Protein AF-A0A9P0FEH2-F1 (afdb_monomer_lite)

pLDDT: mean 86.76, std 12.91, range [42.97, 98.38]

Foldseek 3Di:
DPDDDDPVVVVVVVVVVLLVVLVVVQVVLVPDPDDDPDPDLCQAWDKDWDPDPDPDPDTDIDIFGHDDADPLVSLVSVLVVVVVVVVVVQVVPQKDKDKDKWKFWKWAQDPVRDTDIDIDIQIFDIDMDGPPDDSVVCCCVGPVVRRVVVVVCVCPPDGVIDTPGTTD

Structure (mmCIF, N/CA/C/O backbone):
data_AF-A0A9P0FEH2-F1
#
_entry.id   AF-A0A9P0FEH2-F1
#
loop_
_atom_site.group_PDB
_atom_site.id
_atom_site.type_symbol
_atom_site.label_atom_id
_atom_site.label_alt_id
_atom_site.label_comp_id
_atom_site.label_asym_id
_atom_site.label_entity_id
_atom_site.label_seq_id
_atom_site.pdbx_PDB_ins_code
_atom_site.Cartn_x
_atom_site.Cartn_y
_atom_site.Cartn_z
_atom_site.occupancy
_atom_site.B_iso_or_equiv
_atom_site.auth_seq_id
_atom_site.auth_comp_id
_atom_site.auth_asym_id
_atom_site.auth_atom_id
_atom_site.pdbx_PDB_model_num
ATOM 1 N N . MET A 1 1 ? 20.304 -24.572 20.642 1.00 42.97 1 MET A N 1
ATOM 2 C CA . MET A 1 1 ? 19.654 -23.244 20.533 1.00 42.97 1 MET A CA 1
ATOM 3 C C . MET A 1 1 ? 19.364 -22.973 19.058 1.00 42.97 1 MET A C 1
ATOM 5 O O . MET A 1 1 ? 20.310 -22.974 18.282 1.00 42.97 1 MET A O 1
ATOM 9 N N . LYS A 1 2 ? 18.099 -22.826 18.627 1.00 51.56 2 LYS A N 1
ATOM 10 C CA . LYS A 1 2 ? 17.804 -22.448 17.228 1.00 51.56 2 LYS A CA 1
ATOM 11 C C . LYS A 1 2 ? 18.318 -21.024 16.999 1.00 51.56 2 LYS A C 1
ATOM 13 O O . LYS A 1 2 ? 17.915 -20.117 17.723 1.00 51.56 2 LYS A O 1
ATOM 18 N N . LYS A 1 3 ? 19.221 -20.840 16.032 1.00 55.88 3 LYS A N 1
ATOM 19 C CA . LYS A 1 3 ? 19.699 -19.513 15.618 1.00 55.88 3 LYS A CA 1
ATOM 20 C C . LYS A 1 3 ? 18.485 -18.695 15.172 1.00 55.88 3 LYS A C 1
ATOM 22 O O . LYS A 1 3 ? 17.700 -19.167 14.352 1.00 55.88 3 LYS A O 1
ATOM 27 N N . SER A 1 4 ? 18.294 -17.510 15.744 1.00 68.19 4 SER A N 1
ATOM 28 C CA . SER A 1 4 ? 17.248 -16.604 15.282 1.00 68.19 4 SER A CA 1
ATOM 29 C C . SER A 1 4 ? 17.637 -16.081 13.902 1.00 68.19 4 SER A C 1
ATOM 31 O O . SER A 1 4 ? 18.748 -15.594 13.701 1.00 68.19 4 SER A O 1
ATOM 33 N N . GLU A 1 5 ? 16.735 -16.209 12.932 1.00 72.50 5 GLU A N 1
ATOM 34 C CA . GLU A 1 5 ? 16.978 -15.640 11.609 1.00 72.50 5 GLU A CA 1
ATOM 35 C C . GLU A 1 5 ? 17.090 -14.117 11.672 1.00 72.50 5 GLU A C 1
ATOM 37 O O . GLU A 1 5 ? 16.421 -13.461 12.486 1.00 72.50 5 GLU A O 1
ATOM 42 N N . SER A 1 6 ? 17.917 -13.569 10.778 1.00 80.44 6 SER A N 1
ATOM 43 C CA . SER A 1 6 ? 18.111 -12.129 10.655 1.00 80.44 6 SER A CA 1
ATOM 44 C C . SER A 1 6 ? 16.792 -11.427 10.313 1.00 80.44 6 SER A C 1
ATOM 46 O O . SER A 1 6 ? 15.900 -11.995 9.676 1.00 80.44 6 SER A O 1
ATOM 48 N N . ILE A 1 7 ? 16.666 -10.162 10.716 1.00 73.19 7 ILE A N 1
ATOM 49 C CA . ILE A 1 7 ?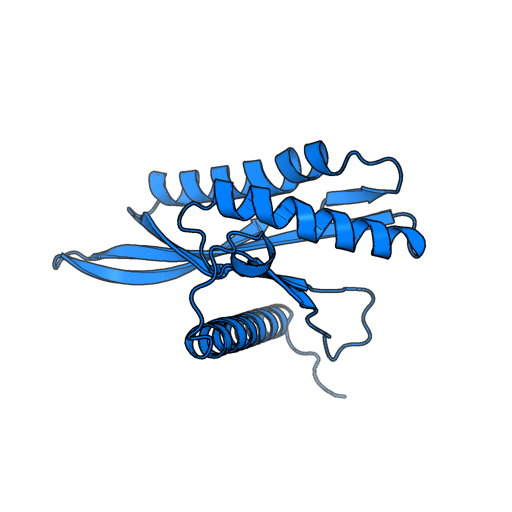 15.498 -9.338 10.375 1.00 73.19 7 ILE A CA 1
ATOM 50 C C . ILE A 1 7 ? 15.351 -9.230 8.850 1.00 73.19 7 ILE A C 1
ATOM 52 O O . ILE A 1 7 ? 14.240 -9.344 8.344 1.00 73.19 7 ILE A O 1
ATOM 56 N N . GLY A 1 8 ? 16.466 -9.093 8.122 1.00 74.81 8 GLY A N 1
ATOM 57 C CA . GLY A 1 8 ? 16.467 -9.039 6.659 1.00 74.81 8 GLY A CA 1
ATOM 58 C C . GLY A 1 8 ? 15.882 -10.299 6.022 1.00 74.81 8 GLY A C 1
ATOM 59 O O . GLY A 1 8 ? 15.026 -10.199 5.147 1.00 74.81 8 GLY A O 1
ATOM 60 N N . THR A 1 9 ? 16.260 -11.479 6.521 1.00 79.81 9 THR A N 1
ATOM 61 C CA . THR A 1 9 ? 15.730 -12.767 6.043 1.00 79.81 9 THR A CA 1
ATOM 62 C C . THR A 1 9 ? 14.223 -12.866 6.276 1.00 79.81 9 THR A C 1
ATOM 64 O O . THR A 1 9 ? 13.476 -13.204 5.361 1.00 79.81 9 THR A O 1
ATOM 67 N N . LYS A 1 10 ? 13.748 -12.491 7.470 1.00 77.19 10 LYS A N 1
ATOM 68 C CA . LYS A 1 10 ? 12.312 -12.498 7.791 1.00 77.19 10 LYS A CA 1
ATOM 69 C C . LYS A 1 10 ? 11.520 -11.559 6.888 1.00 77.19 10 LYS A C 1
ATOM 71 O O . LYS A 1 10 ? 10.470 -11.949 6.387 1.00 77.19 10 LYS A O 1
ATOM 76 N N . THR A 1 11 ? 12.024 -10.347 6.664 1.00 75.00 11 THR A N 1
ATOM 77 C CA . THR A 1 11 ? 11.397 -9.376 5.760 1.00 75.00 11 THR A CA 1
ATOM 78 C C . THR A 1 11 ? 11.343 -9.915 4.336 1.00 75.00 11 THR A C 1
ATOM 80 O O . THR A 1 11 ? 10.287 -9.864 3.716 1.00 75.00 11 THR A O 1
ATOM 83 N N . HIS A 1 12 ? 12.437 -10.500 3.841 1.00 81.12 12 HIS A N 1
ATOM 84 C CA . HIS A 1 12 ? 12.469 -11.112 2.516 1.00 81.12 12 HIS A CA 1
ATOM 85 C C . HIS A 1 12 ? 11.415 -12.221 2.372 1.00 81.12 12 HIS A C 1
ATOM 87 O O . HIS A 1 12 ? 10.630 -12.197 1.428 1.00 81.12 12 HIS A O 1
ATOM 93 N N . LEU A 1 13 ? 11.324 -13.143 3.337 1.00 83.44 13 LEU A N 1
ATOM 94 C CA . LEU A 1 13 ? 10.317 -14.211 3.323 1.00 83.44 13 LEU A CA 1
ATOM 95 C C . LEU A 1 13 ? 8.884 -13.663 3.362 1.00 83.44 13 LEU A C 1
ATOM 97 O O . LEU A 1 13 ? 8.023 -14.146 2.630 1.00 83.44 13 LEU A O 1
ATOM 101 N N . ILE A 1 14 ? 8.627 -12.639 4.180 1.00 80.62 14 ILE A N 1
ATOM 102 C CA . ILE A 1 14 ? 7.327 -11.953 4.252 1.00 80.62 14 ILE A CA 1
ATOM 103 C C . ILE A 1 14 ? 6.950 -11.363 2.889 1.00 80.62 14 ILE A C 1
ATOM 105 O O . ILE A 1 14 ? 5.831 -11.575 2.420 1.00 80.62 14 ILE A O 1
ATOM 109 N N . THR A 1 15 ? 7.888 -10.679 2.234 1.00 81.75 15 THR A N 1
ATOM 110 C CA . THR A 1 15 ? 7.696 -10.119 0.893 1.00 81.75 15 THR A CA 1
ATOM 111 C C . THR A 1 15 ? 7.410 -11.214 -0.134 1.00 81.75 15 THR A C 1
ATOM 113 O O . THR A 1 15 ? 6.450 -11.105 -0.894 1.00 81.75 15 THR A O 1
ATOM 116 N N . THR A 1 16 ? 8.174 -12.309 -0.120 1.00 86.44 16 THR A N 1
ATOM 117 C CA . THR A 1 16 ? 7.976 -13.446 -1.032 1.00 86.44 16 THR A CA 1
ATOM 118 C C . THR A 1 16 ? 6.605 -14.096 -0.847 1.00 86.44 16 THR A C 1
ATOM 120 O O . THR A 1 16 ? 5.899 -14.337 -1.827 1.00 86.44 16 THR A O 1
ATOM 123 N N . ILE A 1 17 ? 6.165 -14.317 0.397 1.00 87.44 17 ILE A N 1
ATOM 124 C CA . ILE A 1 17 ? 4.809 -14.817 0.678 1.00 87.44 17 ILE A CA 1
ATOM 125 C C . ILE A 1 17 ? 3.756 -13.825 0.169 1.00 87.44 17 ILE A C 1
ATOM 127 O O . ILE A 1 17 ? 2.732 -14.240 -0.375 1.00 87.44 17 ILE A O 1
ATOM 131 N N . GLY A 1 18 ? 4.007 -12.522 0.310 1.00 85.38 18 GLY A N 1
ATOM 132 C CA . GLY A 1 18 ? 3.146 -11.477 -0.231 1.00 85.38 18 GLY A CA 1
ATOM 133 C C . GLY A 1 18 ? 2.940 -11.575 -1.737 1.00 85.38 18 GLY A C 1
ATOM 134 O O . GLY A 1 18 ? 1.796 -11.567 -2.200 1.00 85.38 18 GLY A O 1
ATOM 135 N N . HIS A 1 19 ? 4.022 -11.773 -2.490 1.00 87.75 19 HIS A N 1
ATOM 136 C CA . HIS A 1 19 ? 3.952 -12.003 -3.935 1.00 87.75 19 HIS A CA 1
ATOM 137 C C . HIS A 1 19 ? 3.160 -13.257 -4.286 1.00 87.75 19 HIS A C 1
ATOM 139 O O . HIS A 1 19 ? 2.284 -13.201 -5.145 1.00 87.75 19 HIS A O 1
ATOM 145 N N . LEU A 1 20 ? 3.393 -14.370 -3.585 1.00 90.25 20 LEU A N 1
ATOM 146 C CA . LEU A 1 20 ? 2.646 -15.613 -3.809 1.00 90.25 20 LEU A CA 1
ATOM 147 C C . LEU A 1 20 ? 1.145 -15.432 -3.551 1.00 90.25 20 LEU A C 1
ATOM 149 O O . LEU A 1 20 ? 0.315 -15.868 -4.351 1.00 90.25 20 LEU A O 1
ATOM 153 N N . LYS A 1 21 ? 0.778 -14.741 -2.465 1.00 89.31 21 LYS A N 1
ATOM 154 C CA . LYS A 1 21 ? -0.623 -14.405 -2.179 1.00 89.31 21 LYS A CA 1
ATOM 155 C C . LYS A 1 21 ? -1.235 -13.544 -3.278 1.00 89.31 21 LYS A C 1
ATOM 157 O O . LYS A 1 21 ? -2.357 -13.819 -3.703 1.00 89.31 21 LYS A O 1
ATOM 162 N N . ARG A 1 22 ? -0.500 -12.545 -3.768 1.00 89.19 22 ARG A N 1
ATOM 163 C CA . ARG A 1 22 ? -0.923 -11.725 -4.905 1.00 89.19 22 ARG A CA 1
ATOM 164 C C . ARG A 1 22 ? -1.156 -12.569 -6.154 1.00 89.19 22 ARG A C 1
ATOM 166 O O . ARG A 1 22 ? -2.224 -12.453 -6.748 1.00 89.19 22 ARG A O 1
ATOM 173 N N . TYR A 1 23 ? -0.221 -13.439 -6.527 1.00 90.69 23 TYR A N 1
ATOM 174 C CA . TYR A 1 23 ? -0.388 -14.305 -7.695 1.00 90.69 23 TYR A CA 1
ATOM 175 C C . TYR A 1 23 ? -1.608 -15.215 -7.569 1.00 90.69 23 TYR A C 1
ATOM 177 O O . TYR A 1 23 ? -2.379 -15.317 -8.519 1.00 90.69 23 TYR A O 1
ATOM 185 N N . ASN A 1 24 ? -1.860 -15.785 -6.389 1.00 89.56 24 ASN A N 1
ATOM 186 C CA . ASN A 1 24 ? -3.069 -16.574 -6.148 1.00 89.56 24 ASN A CA 1
ATOM 187 C C . ASN A 1 24 ? -4.357 -15.760 -6.357 1.00 89.56 24 ASN A C 1
ATOM 189 O O . ASN A 1 24 ? -5.313 -16.269 -6.941 1.00 89.56 24 ASN A O 1
ATOM 193 N N . VAL A 1 25 ? -4.396 -14.498 -5.913 1.00 87.62 25 VAL A N 1
ATOM 194 C CA . VAL A 1 25 ? -5.546 -13.607 -6.159 1.00 87.62 25 VAL A CA 1
ATOM 195 C C . VAL A 1 25 ? -5.719 -13.340 -7.653 1.00 87.62 25 VAL A C 1
ATOM 197 O O . VAL A 1 25 ? -6.826 -13.488 -8.165 1.00 87.62 25 VAL A O 1
ATOM 200 N N . LEU A 1 26 ? -4.638 -13.013 -8.364 1.00 87.06 26 LEU A N 1
ATOM 201 C CA . LEU A 1 26 ? -4.691 -12.749 -9.803 1.00 87.06 26 LEU A CA 1
ATOM 202 C C . LEU A 1 26 ? -5.153 -13.983 -10.591 1.00 87.06 26 LEU A C 1
ATOM 204 O O . LEU A 1 26 ? -6.070 -13.875 -11.397 1.00 87.06 26 LEU A O 1
ATOM 208 N N . ILE A 1 27 ? -4.591 -15.163 -10.309 1.00 87.69 27 ILE A N 1
ATOM 209 C CA . ILE A 1 27 ? -4.968 -16.429 -10.959 1.00 87.69 27 ILE A CA 1
ATOM 210 C C . ILE A 1 27 ? -6.447 -16.751 -10.731 1.00 87.69 27 ILE A C 1
ATOM 212 O O . ILE A 1 27 ? -7.137 -17.181 -11.652 1.00 87.69 27 ILE A O 1
ATOM 216 N N . ASN A 1 28 ? -6.956 -16.544 -9.516 1.00 85.00 28 ASN A N 1
ATOM 217 C CA . ASN A 1 28 ? -8.364 -16.801 -9.226 1.00 85.00 28 ASN A CA 1
ATOM 218 C C . ASN A 1 28 ? -9.293 -15.822 -9.955 1.00 85.00 28 ASN A C 1
ATOM 220 O O . ASN A 1 28 ? -10.370 -16.228 -10.385 1.00 85.00 28 ASN A O 1
ATOM 224 N N . ASN A 1 29 ? -8.860 -14.578 -10.162 1.00 78.94 29 ASN A N 1
ATOM 225 C CA . ASN A 1 29 ? -9.625 -13.603 -10.936 1.00 78.94 29 ASN A CA 1
ATOM 226 C C . ASN A 1 29 ? -9.631 -13.922 -12.439 1.00 78.94 29 ASN A C 1
ATOM 228 O O . ASN A 1 29 ? -10.649 -13.695 -13.087 1.00 78.94 29 ASN A O 1
ATOM 232 N N . LEU A 1 30 ? -8.564 -14.523 -12.986 1.00 77.44 30 LEU A N 1
ATOM 233 C CA . LEU A 1 30 ? -8.543 -14.998 -14.381 1.00 77.44 30 LEU A CA 1
ATOM 234 C C . LEU A 1 30 ? -9.599 -16.083 -14.660 1.00 77.44 30 LEU A C 1
ATOM 236 O O . LEU A 1 30 ? -10.048 -16.223 -15.792 1.00 77.44 30 LEU A O 1
ATOM 240 N N . LYS A 1 31 ? -10.012 -16.847 -13.640 1.00 68.12 31 LYS A N 1
ATOM 241 C CA . LYS A 1 31 ? -11.027 -17.907 -13.775 1.00 68.12 31 LYS A CA 1
ATOM 242 C C . LYS A 1 31 ? -12.463 -17.371 -13.849 1.00 68.12 31 LYS A C 1
ATOM 244 O O . LYS A 1 31 ? -13.360 -18.119 -14.228 1.00 68.12 31 LYS A O 1
ATOM 249 N N . HIS A 1 32 ? -12.713 -16.111 -13.480 1.00 60.09 32 HIS A N 1
ATOM 250 C CA . HIS A 1 32 ? -14.067 -15.560 -13.405 1.00 60.09 32 HIS A CA 1
ATOM 251 C C . HIS A 1 32 ? -14.537 -15.002 -14.763 1.00 60.09 32 HIS A C 1
ATOM 253 O O . HIS A 1 32 ? -14.558 -13.795 -14.996 1.00 60.09 32 HIS A O 1
ATOM 259 N N . VAL A 1 33 ? -14.955 -15.895 -15.662 1.00 52.97 33 VAL A N 1
ATOM 260 C CA . VAL A 1 33 ? -15.649 -15.571 -16.923 1.00 52.97 33 VAL A CA 1
ATOM 261 C C . VAL A 1 33 ? -17.149 -15.405 -16.656 1.00 52.97 33 VAL A C 1
ATOM 263 O O . VAL A 1 33 ? -17.929 -16.348 -16.728 1.00 52.97 33 VAL A O 1
ATOM 266 N N . GLY A 1 34 ? -17.556 -14.191 -16.288 1.00 54.31 34 GLY A N 1
ATOM 267 C CA . GLY A 1 34 ? -18.957 -13.844 -16.044 1.00 54.31 34 GLY A CA 1
ATOM 268 C C . GLY A 1 34 ? -19.145 -12.332 -16.010 1.00 54.31 34 GLY A C 1
ATOM 269 O O . GLY A 1 34 ? -18.937 -11.703 -14.973 1.00 54.31 34 GLY A O 1
ATOM 270 N N . GLY A 1 35 ? -19.491 -11.760 -17.167 1.00 56.28 35 GLY A N 1
ATOM 271 C CA . GLY A 1 35 ? -19.593 -10.323 -17.431 1.00 56.28 35 GLY A CA 1
ATOM 272 C C . GLY A 1 35 ? -20.792 -9.655 -16.761 1.00 56.28 35 GLY A C 1
ATOM 273 O O . GLY A 1 35 ? -21.799 -9.377 -17.400 1.00 56.28 35 GLY A O 1
ATOM 274 N N . GLY A 1 36 ? -20.672 -9.362 -15.471 1.00 60.44 36 GLY A N 1
ATOM 275 C CA . GLY A 1 36 ? -21.491 -8.345 -14.819 1.00 60.44 36 GLY A CA 1
ATOM 276 C C . GLY A 1 36 ? -20.678 -7.068 -14.641 1.00 60.44 36 GLY A C 1
ATOM 277 O O . GLY A 1 36 ? -19.552 -7.136 -14.155 1.00 60.44 36 GLY A O 1
ATOM 278 N N . LEU A 1 37 ? -21.249 -5.908 -14.981 1.00 55.25 37 LEU A N 1
ATOM 279 C CA . LEU A 1 37 ? -20.717 -4.582 -14.636 1.00 55.25 37 LEU A CA 1
ATOM 280 C C . LEU A 1 37 ? -20.616 -4.445 -13.106 1.00 55.25 37 LEU A C 1
ATOM 282 O O . LEU A 1 37 ? -21.524 -3.947 -12.442 1.00 55.25 37 LEU A O 1
ATOM 286 N N . LYS A 1 38 ? -19.528 -4.929 -12.512 1.00 55.84 38 LYS A N 1
ATOM 287 C CA . LYS A 1 38 ? -19.228 -4.754 -11.092 1.00 55.84 38 LYS A CA 1
ATOM 288 C C . LYS A 1 38 ? -17.842 -4.131 -10.992 1.00 55.84 38 LYS A C 1
ATOM 290 O O . LYS A 1 38 ? -16.831 -4.804 -11.088 1.00 55.84 38 LYS A O 1
ATOM 295 N N . ASN A 1 39 ? -17.835 -2.809 -10.839 1.00 66.06 39 ASN A N 1
ATOM 296 C CA . ASN A 1 39 ? -16.662 -2.005 -10.494 1.00 66.06 39 ASN A CA 1
ATOM 297 C C . ASN A 1 39 ? -16.634 -1.772 -8.973 1.00 66.06 39 ASN A C 1
ATOM 299 O O . ASN A 1 39 ? -16.549 -0.633 -8.505 1.00 66.06 39 ASN A O 1
ATOM 303 N N . LYS A 1 40 ? -16.796 -2.830 -8.164 1.00 80.00 40 LYS A N 1
ATOM 304 C CA . LYS A 1 40 ? -16.721 -2.673 -6.706 1.00 80.00 40 LYS A CA 1
ATOM 305 C C . LYS A 1 40 ? -15.255 -2.581 -6.295 1.00 80.00 40 LYS A C 1
ATOM 307 O O . LYS A 1 40 ? -14.374 -3.156 -6.923 1.00 80.00 40 LYS A O 1
ATOM 312 N N . ARG A 1 41 ? -14.976 -1.902 -5.180 1.00 81.00 41 ARG A N 1
ATOM 313 C CA . ARG A 1 41 ? -13.609 -1.806 -4.634 1.00 81.00 41 ARG A CA 1
ATOM 314 C C . ARG A 1 41 ? -12.973 -3.177 -4.370 1.00 81.00 41 ARG A C 1
ATOM 316 O O . ARG A 1 41 ? -11.776 -3.328 -4.574 1.00 81.00 41 ARG A O 1
ATOM 323 N N . SER A 1 42 ? -13.772 -4.166 -3.957 1.00 81.25 42 SER A N 1
ATOM 324 C CA . SER A 1 42 ? -13.331 -5.558 -3.755 1.00 81.25 42 SER A CA 1
ATOM 325 C C . SER A 1 42 ? -12.736 -6.202 -5.004 1.00 81.25 42 SER A C 1
ATOM 327 O O . SER A 1 42 ? -11.956 -7.141 -4.889 1.00 81.25 42 SER A O 1
ATOM 329 N N . ASP A 1 43 ? -13.113 -5.695 -6.175 1.00 83.12 43 ASP A N 1
ATOM 330 C CA . ASP A 1 43 ? -12.680 -6.208 -7.468 1.00 83.12 43 ASP A CA 1
ATOM 331 C C . ASP A 1 43 ? -11.359 -5.531 -7.891 1.00 83.12 43 ASP A C 1
ATOM 333 O O . ASP A 1 43 ? -10.622 -6.061 -8.718 1.00 83.12 43 ASP A O 1
ATOM 337 N N . ARG A 1 44 ? -11.023 -4.380 -7.278 1.00 89.75 44 ARG A N 1
ATOM 338 C CA . ARG A 1 44 ? -9.815 -3.583 -7.555 1.00 89.75 44 ARG A CA 1
ATOM 339 C C . ARG A 1 44 ? -8.668 -3.836 -6.581 1.00 89.75 44 ARG A C 1
ATOM 341 O O . ARG A 1 44 ? -7.509 -3.787 -6.993 1.00 89.75 44 ARG A O 1
ATOM 348 N N . ILE A 1 45 ? -8.981 -4.103 -5.311 1.00 93.50 45 ILE A N 1
ATOM 349 C CA . ILE A 1 45 ? -7.997 -4.366 -4.254 1.00 93.50 45 ILE A CA 1
ATOM 350 C C . ILE A 1 45 ? -8.490 -5.410 -3.246 1.00 93.50 45 ILE A C 1
ATOM 352 O O . ILE A 1 45 ? -9.68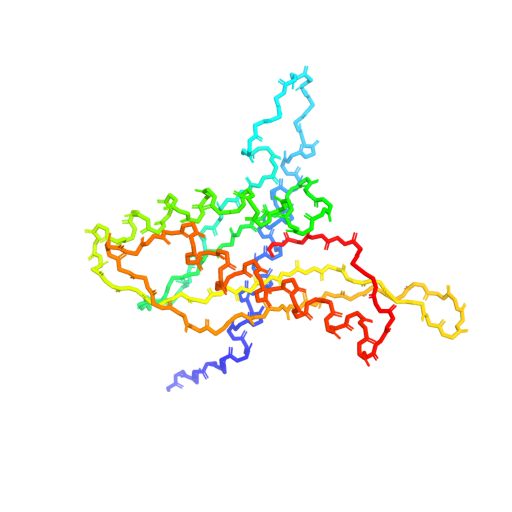9 -5.530 -2.984 1.00 93.50 45 ILE A O 1
ATOM 356 N N . LYS A 1 46 ? -7.556 -6.125 -2.608 1.00 93.25 46 LYS A N 1
ATOM 357 C CA . LYS A 1 46 ? -7.873 -7.138 -1.587 1.00 93.25 46 LYS A CA 1
ATOM 358 C C . LYS A 1 46 ? -6.940 -7.054 -0.383 1.00 93.25 46 LYS A C 1
ATOM 360 O O . LYS A 1 46 ? -5.736 -6.955 -0.551 1.00 93.25 46 LYS A O 1
ATOM 365 N N . TRP A 1 47 ? -7.476 -7.162 0.832 1.00 93.88 47 TRP A N 1
ATOM 366 C CA . TRP A 1 47 ? -6.657 -7.319 2.040 1.00 93.88 47 TRP A CA 1
ATOM 367 C C . TRP A 1 47 ? -6.381 -8.797 2.313 1.00 93.88 47 TRP A C 1
ATOM 369 O O . TRP A 1 47 ? -7.315 -9.596 2.390 1.00 93.88 47 TRP A O 1
ATOM 379 N N . GLU A 1 48 ? -5.122 -9.133 2.558 1.00 90.44 48 GLU A N 1
ATOM 380 C CA . GLU A 1 48 ? -4.668 -10.449 2.986 1.00 90.44 48 GLU A CA 1
ATOM 381 C C . GLU A 1 48 ? -3.851 -10.326 4.272 1.00 90.44 48 GLU A C 1
ATOM 383 O O . GLU A 1 48 ? -2.807 -9.677 4.307 1.00 90.44 48 GLU A O 1
ATOM 388 N N . ASP A 1 49 ? -4.299 -10.986 5.338 1.00 87.62 49 ASP A N 1
ATOM 389 C CA . ASP A 1 49 ? -3.513 -11.080 6.564 1.00 87.62 49 ASP A CA 1
ATOM 390 C C . ASP A 1 49 ? -2.350 -12.053 6.339 1.00 87.62 49 ASP A C 1
ATOM 392 O O . ASP A 1 49 ? -2.543 -13.197 5.911 1.00 87.62 49 ASP A O 1
ATOM 396 N N . LEU A 1 50 ? -1.127 -11.618 6.625 1.00 81.94 50 LEU A N 1
ATOM 397 C CA . LEU A 1 50 ? -0.009 -12.530 6.785 1.00 81.94 50 LEU A CA 1
ATOM 398 C C . LEU A 1 50 ? -0.021 -12.990 8.235 1.00 81.94 50 LEU A C 1
ATOM 400 O O . LEU A 1 50 ? 0.521 -12.329 9.121 1.00 81.94 50 LEU A O 1
ATOM 404 N N . THR A 1 51 ? -0.663 -14.133 8.481 1.00 68.19 51 THR A N 1
ATOM 405 C CA . THR A 1 51 ? -0.449 -14.901 9.708 1.00 68.19 51 THR A CA 1
ATOM 406 C C . THR A 1 51 ? 1.021 -15.282 9.754 1.00 68.19 51 THR A C 1
ATOM 408 O O . THR A 1 51 ? 1.447 -16.276 9.169 1.00 68.19 51 THR A O 1
ATOM 411 N N . THR A 1 52 ? 1.823 -14.442 10.397 1.00 57.25 52 THR A N 1
ATOM 412 C CA . THR A 1 52 ? 3.214 -14.752 10.663 1.00 57.25 52 THR A CA 1
ATOM 413 C C . THR A 1 52 ? 3.221 -15.935 11.628 1.00 57.25 52 THR A C 1
ATOM 415 O O . THR A 1 52 ? 2.563 -15.915 12.666 1.00 57.25 52 THR A O 1
ATOM 418 N N . ALA A 1 53 ? 3.970 -16.990 11.299 1.00 46.16 53 ALA A N 1
ATOM 419 C CA . ALA A 1 53 ? 4.161 -18.165 12.161 1.00 46.16 53 ALA A CA 1
ATOM 420 C C . ALA A 1 53 ? 4.910 -17.840 13.474 1.00 46.16 53 ALA A C 1
ATOM 422 O O . ALA A 1 53 ? 5.262 -18.722 14.253 1.00 46.16 53 ALA A O 1
ATOM 423 N N . PHE A 1 54 ? 5.159 -16.557 13.727 1.00 48.72 54 PHE A N 1
ATOM 424 C CA . PHE A 1 54 ? 5.736 -16.035 14.943 1.00 48.72 54 PHE A CA 1
ATOM 425 C C . PHE A 1 54 ? 4.581 -15.447 15.744 1.00 48.72 54 PHE A C 1
ATOM 427 O O . PHE A 1 54 ? 4.007 -14.446 15.321 1.00 48.72 54 PHE A O 1
ATOM 434 N N . GLN A 1 55 ? 4.252 -16.055 16.888 1.00 53.34 55 GLN A N 1
ATOM 435 C CA . GLN A 1 55 ? 3.326 -15.549 17.914 1.00 53.34 55 GLN A CA 1
ATOM 436 C C . GLN A 1 55 ? 3.816 -14.202 18.489 1.00 53.34 55 GLN A C 1
ATOM 438 O O . GLN A 1 55 ? 4.128 -14.064 19.668 1.00 53.34 55 GLN A O 1
ATOM 443 N N . SER A 1 56 ? 3.979 -13.203 17.634 1.00 60.34 56 SER A N 1
ATOM 444 C CA . SER A 1 56 ? 4.574 -11.918 17.944 1.00 60.34 56 SER A CA 1
ATOM 445 C C . SER A 1 56 ? 3.472 -10.872 18.067 1.00 60.34 56 SER A C 1
ATOM 447 O O . SER A 1 56 ? 2.404 -10.986 17.467 1.00 60.34 56 SER A O 1
ATOM 449 N N . ARG A 1 57 ? 3.732 -9.813 18.840 1.00 71.56 57 ARG A N 1
ATOM 450 C CA . ARG A 1 57 ? 2.820 -8.661 18.970 1.00 71.56 57 ARG A CA 1
ATOM 451 C C . ARG A 1 57 ? 2.716 -7.837 17.674 1.00 71.56 57 ARG A C 1
ATOM 453 O O . ARG A 1 57 ? 2.001 -6.840 17.650 1.00 71.56 57 ARG A O 1
ATOM 460 N N . VAL A 1 58 ? 3.426 -8.234 16.616 1.00 79.44 58 VAL A N 1
ATOM 461 C CA . VAL A 1 58 ? 3.443 -7.576 15.309 1.00 79.44 58 VAL A CA 1
ATOM 462 C C . VAL A 1 58 ? 2.512 -8.324 14.365 1.00 79.44 58 VAL A C 1
ATOM 464 O O . VAL A 1 58 ? 2.618 -9.537 14.195 1.00 79.44 58 VAL A O 1
ATOM 467 N N . ARG A 1 59 ? 1.603 -7.582 13.735 1.00 85.56 59 ARG A N 1
ATOM 468 C CA . ARG A 1 59 ? 0.725 -8.092 12.682 1.00 85.56 59 ARG A CA 1
ATOM 469 C C . ARG A 1 59 ? 1.126 -7.468 11.360 1.00 85.56 59 ARG A C 1
ATOM 471 O O . ARG A 1 59 ? 1.342 -6.261 11.297 1.00 85.56 59 ARG A O 1
ATOM 478 N N . THR A 1 60 ? 1.168 -8.285 10.318 1.00 87.31 60 THR A N 1
ATOM 479 C CA . THR A 1 60 ? 1.440 -7.836 8.956 1.00 87.31 60 THR A CA 1
ATOM 480 C C . THR A 1 60 ? 0.235 -8.172 8.095 1.00 87.31 60 THR A C 1
ATOM 482 O O . THR A 1 60 ? -0.256 -9.299 8.110 1.00 87.31 60 THR A O 1
ATOM 485 N N . GLY A 1 61 ? -0.256 -7.187 7.356 1.00 90.50 61 GLY A N 1
ATOM 486 C CA . GLY A 1 61 ? -1.273 -7.377 6.334 1.00 90.50 61 GLY A CA 1
ATOM 487 C C . GLY A 1 61 ? -0.796 -6.775 5.025 1.00 90.50 61 GLY A C 1
ATOM 488 O O . GLY A 1 61 ? 0.030 -5.863 5.028 1.00 90.50 61 GLY A O 1
ATOM 489 N N . ILE A 1 62 ? -1.297 -7.316 3.924 1.00 92.62 62 ILE A N 1
ATOM 490 C CA . ILE A 1 62 ? -0.968 -6.886 2.569 1.00 92.62 62 ILE A CA 1
ATOM 491 C C . ILE A 1 62 ? -2.249 -6.420 1.897 1.00 92.62 62 ILE A C 1
ATOM 493 O O . ILE A 1 62 ? -3.265 -7.115 1.942 1.00 92.62 62 ILE A O 1
ATOM 497 N N . ILE A 1 63 ? -2.190 -5.258 1.254 1.00 95.31 63 ILE A N 1
ATOM 498 C CA . ILE A 1 63 ? -3.241 -4.785 0.358 1.00 95.31 63 ILE A CA 1
ATOM 499 C C . ILE A 1 63 ? -2.789 -5.115 -1.057 1.00 95.31 63 ILE A C 1
ATOM 501 O O . ILE A 1 63 ? -1.877 -4.509 -1.581 1.00 95.31 63 ILE A O 1
ATOM 505 N N . ILE A 1 64 ? -3.390 -6.121 -1.669 1.00 94.56 64 ILE A N 1
ATOM 506 C CA . ILE A 1 64 ? -3.041 -6.574 -3.010 1.00 94.56 64 ILE A CA 1
ATOM 507 C C . ILE A 1 64 ? -3.723 -5.670 -4.027 1.00 94.56 64 ILE A C 1
ATOM 509 O O . ILE A 1 64 ? -4.952 -5.544 -4.011 1.00 94.56 64 ILE A O 1
ATOM 513 N N . ASN A 1 65 ? -2.935 -5.104 -4.939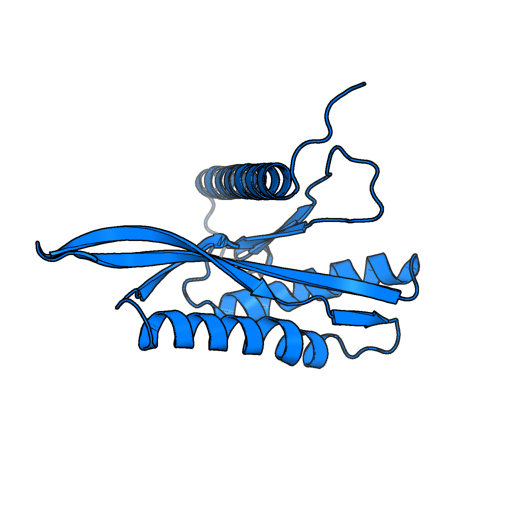 1.00 94.19 65 ASN A N 1
ATOM 514 C CA . ASN A 1 65 ? -3.463 -4.445 -6.119 1.00 94.19 65 ASN A CA 1
ATOM 515 C C . ASN A 1 65 ? -3.891 -5.469 -7.179 1.00 94.19 65 ASN A C 1
ATOM 517 O O . ASN A 1 65 ? -3.112 -6.356 -7.546 1.00 94.19 65 ASN A O 1
ATOM 521 N N . ILE A 1 66 ? -5.111 -5.311 -7.695 1.00 90.94 66 ILE A N 1
ATOM 522 C CA . ILE A 1 66 ? -5.663 -6.129 -8.779 1.00 90.94 66 ILE A CA 1
ATOM 523 C C . ILE A 1 66 ? -5.729 -5.314 -10.075 1.00 90.94 66 ILE A C 1
ATOM 525 O O . ILE A 1 66 ? -5.307 -5.819 -11.113 1.00 90.94 66 ILE A O 1
ATOM 529 N N . LEU A 1 67 ? -6.236 -4.073 -10.020 1.00 90.25 67 LEU A N 1
ATOM 530 C CA . LEU A 1 67 ? -6.597 -3.299 -11.220 1.00 90.25 67 LEU A CA 1
ATOM 531 C C . LEU A 1 67 ? -5.964 -1.905 -11.332 1.00 90.25 67 LEU A C 1
ATOM 533 O O . LEU A 1 67 ? -5.997 -1.325 -12.414 1.00 90.25 67 LEU A O 1
ATOM 537 N N . HIS A 1 68 ? -5.410 -1.331 -10.263 1.00 93.12 68 HIS A N 1
ATOM 538 C CA . HIS A 1 68 ? -4.894 0.037 -10.331 1.00 93.12 68 HIS A CA 1
ATOM 539 C C . HIS A 1 68 ? -3.575 0.107 -11.101 1.00 93.12 68 HIS A C 1
ATOM 541 O O . HIS A 1 68 ? -2.645 -0.658 -10.840 1.00 93.12 68 HIS A O 1
ATOM 547 N N . LEU A 1 69 ? -3.492 1.063 -12.021 1.00 91.81 69 LEU A N 1
ATOM 548 C CA . LEU A 1 69 ? -2.248 1.442 -12.692 1.00 91.81 69 LEU A CA 1
ATOM 549 C C . LEU A 1 69 ? -1.585 2.621 -11.975 1.00 91.81 69 LEU A C 1
ATOM 551 O O . LEU A 1 69 ? -0.373 2.635 -11.796 1.00 91.81 69 LEU A O 1
ATOM 555 N N . ASP A 1 70 ? -2.405 3.571 -11.525 1.00 94.88 70 ASP A N 1
ATOM 556 C CA . ASP A 1 70 ? -1.960 4.765 -10.821 1.00 94.88 70 ASP A CA 1
ATOM 557 C C . ASP A 1 70 ? -1.782 4.504 -9.307 1.00 94.88 70 ASP A C 1
ATOM 559 O O . ASP A 1 70 ? -2.693 3.961 -8.659 1.00 94.88 70 ASP A O 1
ATOM 563 N N . PRO A 1 71 ? -0.630 4.880 -8.720 1.00 96.25 71 PRO A N 1
ATOM 564 C CA . PRO A 1 71 ? -0.334 4.634 -7.313 1.00 96.25 71 PRO A CA 1
ATOM 565 C C . PRO A 1 71 ? -1.221 5.454 -6.369 1.00 96.25 71 PRO A C 1
ATOM 567 O O . PRO A 1 71 ? -1.633 4.936 -5.332 1.00 96.25 71 PRO A O 1
ATOM 570 N N . LEU A 1 72 ? -1.578 6.695 -6.712 1.00 97.00 72 LEU A N 1
ATOM 571 C CA . LEU A 1 72 ? -2.446 7.524 -5.874 1.00 97.00 72 LEU A CA 1
ATOM 572 C C . LEU A 1 72 ? -3.858 6.927 -5.805 1.00 97.00 72 LEU A C 1
ATOM 574 O O . LEU A 1 72 ? -4.459 6.853 -4.731 1.00 97.00 72 LEU A O 1
ATOM 578 N N . TRP A 1 73 ? -4.389 6.444 -6.927 1.00 95.88 73 TRP A N 1
ATOM 579 C CA . TRP A 1 73 ? -5.701 5.796 -6.973 1.00 95.88 73 TRP A CA 1
ATOM 580 C C . TRP A 1 73 ? -5.713 4.491 -6.181 1.00 95.88 73 TRP A C 1
ATOM 582 O O . TRP A 1 73 ? -6.671 4.229 -5.451 1.00 95.88 73 TRP A O 1
ATOM 592 N N . PHE A 1 74 ? -4.636 3.705 -6.278 1.00 97.19 74 PHE A N 1
ATOM 593 C CA . PHE A 1 74 ? -4.452 2.518 -5.449 1.00 97.19 74 PHE A CA 1
ATOM 594 C C . PHE A 1 74 ? -4.472 2.864 -3.956 1.00 97.19 74 PHE A C 1
ATOM 596 O O . PHE A 1 74 ? -5.239 2.268 -3.199 1.00 97.19 74 PHE A O 1
ATOM 603 N N . LEU A 1 75 ? -3.674 3.847 -3.528 1.00 97.81 75 LEU A N 1
ATOM 604 C CA . LEU A 1 75 ? -3.566 4.231 -2.120 1.00 97.81 75 LEU A CA 1
ATOM 605 C C . LEU A 1 75 ? -4.887 4.792 -1.570 1.00 97.81 75 LEU A C 1
ATOM 607 O O . LEU A 1 75 ? -5.272 4.477 -0.442 1.00 97.81 75 LEU A O 1
ATOM 611 N N . ASN A 1 76 ? -5.625 5.554 -2.379 1.00 97.00 76 ASN A N 1
ATOM 612 C CA . ASN A 1 76 ? -6.952 6.050 -2.017 1.00 97.00 76 ASN A CA 1
ATOM 613 C C . ASN A 1 76 ? -7.959 4.919 -1.780 1.00 97.00 76 ASN A C 1
ATOM 615 O O . ASN A 1 76 ? -8.747 4.980 -0.835 1.00 97.00 76 ASN A O 1
ATOM 619 N N . ASP A 1 77 ? -7.943 3.863 -2.595 1.00 96.25 77 ASP A N 1
ATOM 620 C CA . ASP A 1 77 ? -8.792 2.699 -2.343 1.00 96.25 77 ASP A CA 1
ATOM 621 C C . ASP A 1 77 ? -8.279 1.869 -1.154 1.00 96.25 77 ASP A C 1
ATOM 623 O O . ASP A 1 77 ? -9.078 1.410 -0.325 1.00 96.25 77 ASP A O 1
ATOM 627 N N . ALA A 1 78 ? -6.957 1.732 -1.018 1.00 97.06 78 ALA A N 1
ATOM 628 C CA . ALA A 1 78 ? -6.297 1.027 0.077 1.00 97.06 78 ALA A CA 1
ATOM 629 C C . ALA A 1 78 ? -6.681 1.606 1.447 1.00 97.06 78 ALA A C 1
ATOM 631 O O . ALA A 1 78 ? -6.900 0.843 2.395 1.00 97.06 78 ALA A O 1
ATOM 632 N N . PHE A 1 79 ? -6.859 2.930 1.536 1.00 97.75 79 PHE A N 1
ATOM 633 C CA . PHE A 1 79 ? -7.315 3.619 2.743 1.00 97.75 79 PHE A CA 1
ATOM 634 C C . PHE A 1 79 ? -8.585 2.999 3.340 1.00 97.75 79 PHE A C 1
ATOM 636 O O . PHE A 1 79 ? -8.669 2.816 4.553 1.00 97.75 79 PHE A O 1
ATOM 643 N N . PHE A 1 80 ? -9.569 2.617 2.524 1.00 96.31 80 PHE A N 1
ATOM 644 C CA . PHE A 1 80 ? -10.826 2.075 3.047 1.00 96.31 80 PHE A CA 1
ATOM 645 C C . PHE A 1 80 ? -10.643 0.697 3.696 1.00 96.31 80 PHE A C 1
ATOM 647 O O . PHE A 1 80 ? -11.241 0.419 4.740 1.00 96.31 80 PHE A O 1
ATOM 654 N N . LEU A 1 81 ? -9.800 -0.161 3.109 1.00 95.75 81 LEU A N 1
ATOM 655 C CA . LEU A 1 81 ? -9.462 -1.456 3.709 1.00 95.75 81 LEU A CA 1
ATOM 656 C C . LEU A 1 81 ? -8.633 -1.266 4.978 1.00 95.75 81 LEU A C 1
ATOM 658 O O . LEU A 1 81 ? -8.934 -1.874 6.007 1.00 95.75 81 LEU A O 1
ATOM 662 N N . PHE A 1 82 ? -7.640 -0.378 4.920 1.00 96.44 82 PHE A N 1
ATOM 663 C CA . PHE A 1 82 ? -6.823 0.009 6.060 1.00 96.44 82 PHE A CA 1
ATOM 664 C C . PHE A 1 82 ? -7.693 0.493 7.227 1.00 96.44 82 PHE A C 1
ATOM 666 O O . PHE A 1 82 ? -7.641 -0.071 8.318 1.00 96.44 82 PHE A O 1
ATOM 673 N N . GLN A 1 83 ? -8.571 1.467 6.987 1.00 96.62 83 GLN A N 1
ATOM 674 C CA . GLN A 1 83 ? -9.435 2.065 8.001 1.00 96.62 83 GLN A CA 1
ATOM 675 C C . GLN A 1 83 ? -10.309 1.014 8.695 1.00 96.62 83 GLN A C 1
ATOM 677 O O . GLN A 1 83 ? -10.406 0.997 9.924 1.00 96.62 83 GLN A O 1
ATOM 682 N N . ALA A 1 84 ? -10.935 0.117 7.927 1.00 95.62 84 ALA A N 1
ATOM 683 C CA . ALA A 1 84 ? -11.772 -0.945 8.479 1.00 95.62 84 ALA A CA 1
ATOM 684 C C . ALA A 1 84 ? -10.970 -1.896 9.386 1.00 95.62 84 ALA A C 1
ATOM 686 O O . ALA A 1 84 ? -11.437 -2.291 10.459 1.00 95.62 84 ALA A O 1
ATOM 687 N N . ARG A 1 85 ? -9.742 -2.242 8.983 1.00 94.25 85 ARG A N 1
ATOM 688 C CA . ARG A 1 85 ? -8.859 -3.141 9.737 1.00 94.25 85 ARG A CA 1
ATOM 689 C C . ARG A 1 85 ? -8.326 -2.486 11.005 1.00 94.25 85 ARG A C 1
ATOM 691 O O . ARG A 1 85 ? -8.429 -3.086 12.075 1.00 94.25 85 ARG A O 1
ATOM 698 N N . ILE A 1 86 ? -7.844 -1.250 10.913 1.00 94.75 86 ILE A N 1
ATOM 699 C CA . ILE A 1 86 ? -7.324 -0.500 12.060 1.00 94.75 86 ILE A CA 1
ATOM 700 C C . ILE A 1 86 ? -8.417 -0.254 13.102 1.00 94.75 86 ILE A C 1
ATOM 702 O O . ILE A 1 86 ? -8.189 -0.531 14.277 1.00 94.75 86 ILE A O 1
ATOM 706 N N . LYS A 1 87 ? -9.637 0.126 12.694 1.00 95.31 87 LYS A N 1
ATOM 707 C CA . LYS A 1 87 ? -10.782 0.248 13.617 1.00 95.31 87 LYS A CA 1
ATOM 708 C C . LYS A 1 87 ? -11.022 -1.029 14.421 1.00 95.31 87 LYS A C 1
ATOM 710 O O . LYS A 1 87 ? -11.263 -0.970 15.622 1.00 95.31 87 LYS A O 1
ATOM 715 N N . ASN A 1 88 ? -10.948 -2.194 13.779 1.00 93.25 88 ASN A N 1
ATOM 716 C CA . ASN A 1 88 ? -11.141 -3.472 14.465 1.00 93.25 88 ASN A CA 1
ATOM 717 C C . ASN A 1 88 ? -9.985 -3.830 15.408 1.00 93.25 88 ASN A C 1
ATOM 719 O O . ASN A 1 88 ? -10.223 -4.448 16.444 1.00 93.25 88 ASN A O 1
ATOM 723 N N . ILE A 1 89 ? -8.752 -3.443 15.075 1.00 91.56 89 ILE A N 1
ATOM 724 C CA . ILE A 1 89 ? -7.588 -3.620 15.953 1.00 91.56 89 ILE A CA 1
ATOM 725 C C . ILE A 1 89 ? -7.710 -2.714 17.184 1.00 91.56 89 ILE A C 1
ATOM 727 O O . ILE A 1 89 ? -7.499 -3.188 18.301 1.00 91.56 89 ILE A O 1
ATOM 731 N N . LEU A 1 90 ? -8.126 -1.459 16.997 1.00 94.19 90 LEU A N 1
ATOM 732 C CA . LEU A 1 90 ? -8.225 -0.474 18.075 1.00 94.19 90 LEU A CA 1
ATOM 733 C C . LEU A 1 90 ? -9.285 -0.811 19.135 1.00 94.19 90 LEU A C 1
ATOM 735 O O . LEU A 1 90 ? -9.163 -0.398 20.282 1.00 94.19 90 LEU A O 1
ATOM 739 N N . LYS A 1 91 ? -10.277 -1.648 18.798 1.00 93.56 91 LYS A N 1
ATOM 740 C CA . LYS A 1 91 ? -11.218 -2.216 19.785 1.00 93.56 91 LYS A CA 1
ATOM 741 C C . LYS A 1 91 ? -10.524 -3.054 20.864 1.00 93.56 91 LYS A C 1
ATOM 743 O O . LYS A 1 91 ? -11.071 -3.218 21.946 1.00 93.56 91 LYS A O 1
ATOM 748 N N . LYS A 1 92 ? -9.365 -3.642 20.547 1.00 91.25 92 LYS A N 1
ATOM 749 C CA . LYS A 1 92 ? -8.591 -4.501 21.460 1.00 91.25 92 LYS A CA 1
ATOM 750 C C . LYS A 1 92 ? -7.352 -3.805 22.018 1.00 91.25 92 LYS A C 1
ATOM 752 O O . LYS A 1 92 ? -6.897 -4.167 23.096 1.00 91.25 92 LYS A O 1
ATOM 757 N N . PHE A 1 93 ? -6.795 -2.846 21.283 1.00 90.56 93 PHE A N 1
ATOM 758 C CA . PHE A 1 93 ? -5.565 -2.145 21.642 1.00 90.56 93 PHE A CA 1
ATOM 759 C C . PHE A 1 93 ? -5.786 -0.641 21.506 1.00 90.56 93 PHE A C 1
ATOM 761 O O . PHE A 1 93 ? -6.021 -0.166 20.406 1.00 90.56 93 PHE A O 1
ATOM 768 N N . SER A 1 94 ? -5.686 0.122 22.593 1.00 90.75 94 SER A N 1
ATOM 769 C CA . SER A 1 94 ? -5.967 1.568 22.581 1.00 90.75 94 SER A CA 1
ATOM 770 C C . SER A 1 94 ? -4.980 2.397 21.750 1.00 90.75 94 SER A C 1
ATOM 772 O O . SER A 1 94 ? -5.317 3.503 21.333 1.00 90.75 94 SER A O 1
ATOM 774 N N . LEU A 1 95 ? -3.780 1.865 21.503 1.00 94.44 95 LEU A N 1
ATOM 775 C CA . LEU A 1 95 ? -2.705 2.520 20.767 1.00 94.44 95 LEU A CA 1
ATOM 776 C C . LEU A 1 95 ? -1.896 1.483 19.986 1.00 94.44 95 LEU A C 1
ATOM 778 O O . LEU A 1 95 ? -1.509 0.443 20.526 1.00 94.44 95 LEU A O 1
ATOM 782 N N . ILE A 1 96 ? -1.587 1.789 18.729 1.00 94.31 96 ILE A N 1
ATOM 783 C CA . ILE A 1 96 ? -0.741 0.959 17.868 1.00 94.31 96 ILE A CA 1
ATOM 784 C C . ILE A 1 96 ? 0.318 1.801 17.157 1.00 94.31 96 ILE A C 1
ATOM 786 O O . ILE A 1 96 ? 0.152 3.002 16.958 1.00 94.31 96 ILE A O 1
ATOM 790 N N . LYS A 1 97 ? 1.410 1.150 16.748 1.00 95.06 97 LYS A N 1
ATOM 791 C CA . LYS A 1 97 ? 2.407 1.710 15.828 1.00 95.06 97 LYS A CA 1
ATOM 792 C C . LYS A 1 97 ? 2.262 1.019 14.482 1.00 95.06 97 LYS A C 1
ATOM 794 O O . LYS A 1 97 ? 2.228 -0.208 14.430 1.00 95.06 97 LYS A O 1
ATOM 799 N N . VAL A 1 98 ? 2.181 1.810 13.424 1.00 95.00 98 VAL A N 1
ATOM 800 C CA . VAL A 1 98 ? 1.974 1.342 12.057 1.00 95.00 98 VAL A CA 1
ATOM 801 C C . VAL A 1 98 ? 3.082 1.893 11.174 1.00 95.00 98 VAL A C 1
ATOM 803 O O . VAL A 1 98 ? 3.386 3.083 11.217 1.00 95.00 98 VAL A O 1
ATOM 806 N N . ASN A 1 99 ? 3.662 1.023 10.359 1.00 94.50 99 ASN A N 1
ATOM 807 C CA . ASN A 1 99 ? 4.427 1.379 9.175 1.00 94.50 99 ASN A CA 1
ATOM 808 C C . ASN A 1 99 ? 3.797 0.708 7.950 1.00 94.50 99 ASN A C 1
ATOM 810 O O . ASN A 1 99 ? 3.023 -0.244 8.061 1.00 94.50 99 ASN A O 1
ATOM 814 N N . THR A 1 100 ? 4.130 1.223 6.777 1.00 95.06 100 THR A N 1
ATOM 815 C CA . THR A 1 100 ? 3.674 0.720 5.483 1.00 95.06 100 THR A CA 1
ATOM 816 C C . THR A 1 100 ? 4.866 0.501 4.561 1.00 95.06 100 THR A C 1
ATOM 818 O O . THR A 1 100 ? 5.926 1.107 4.734 1.00 95.06 100 THR A O 1
ATOM 821 N N . CYS A 1 101 ? 4.694 -0.384 3.586 1.00 94.12 101 CYS A N 1
ATOM 822 C CA . CYS A 1 101 ? 5.650 -0.638 2.522 1.00 94.12 101 CYS A CA 1
ATOM 823 C C . CYS A 1 101 ? 4.864 -0.727 1.219 1.00 94.12 101 CYS A C 1
ATOM 825 O O . CYS A 1 101 ? 3.979 -1.572 1.117 1.00 94.12 101 CYS A O 1
ATOM 827 N N . PHE A 1 102 ? 5.165 0.156 0.272 1.00 96.19 102 PHE A N 1
ATOM 828 C CA . PHE A 1 102 ? 4.602 0.107 -1.074 1.00 96.19 102 PHE A CA 1
ATOM 829 C C . PHE A 1 102 ? 5.538 -0.660 -1.997 1.00 96.19 102 PHE A C 1
ATOM 831 O O . PHE A 1 102 ? 6.736 -0.374 -2.014 1.00 96.19 102 PHE A O 1
ATOM 838 N N . GLY A 1 103 ? 4.997 -1.602 -2.764 1.00 94.94 103 GLY A N 1
ATOM 839 C CA . GLY A 1 103 ? 5.721 -2.362 -3.778 1.00 94.94 103 GLY A CA 1
ATOM 840 C C . GLY A 1 103 ? 5.262 -2.007 -5.190 1.00 94.94 103 GLY A C 1
ATOM 841 O O . GLY A 1 103 ? 4.072 -2.088 -5.503 1.00 94.94 103 GLY A O 1
ATOM 842 N N . GLY A 1 104 ? 6.213 -1.686 -6.066 1.00 94.94 104 GLY A N 1
ATOM 843 C CA . GLY A 1 104 ? 5.960 -1.433 -7.485 1.00 94.94 104 GLY A CA 1
ATOM 844 C C . GLY A 1 104 ? 7.015 -2.080 -8.378 1.00 94.94 104 GLY A C 1
ATOM 845 O O . GLY A 1 104 ? 8.178 -2.177 -7.994 1.00 94.94 104 GLY A O 1
ATOM 846 N N . GLU A 1 105 ? 6.614 -2.516 -9.569 1.00 94.25 105 GLU A N 1
ATOM 847 C CA . GLU A 1 105 ? 7.540 -2.807 -10.667 1.00 94.25 105 GLU A CA 1
ATOM 848 C C . GLU A 1 105 ? 7.887 -1.495 -11.356 1.00 94.25 105 GLU A C 1
ATOM 850 O O . GLU A 1 105 ? 6.997 -0.733 -11.744 1.00 94.25 105 GLU A O 1
ATOM 855 N N . PHE A 1 106 ? 9.177 -1.253 -11.530 1.00 94.06 106 PHE A N 1
ATOM 856 C CA . PHE A 1 106 ? 9.707 -0.100 -12.231 1.00 94.06 106 PHE A CA 1
ATOM 857 C C . PHE A 1 106 ? 10.477 -0.574 -13.454 1.00 94.06 106 PHE A C 1
ATOM 859 O O . PHE A 1 106 ? 11.095 -1.637 -13.424 1.00 94.06 106 PHE A O 1
ATOM 866 N N . LEU A 1 107 ? 10.437 0.221 -14.519 1.00 92.94 107 LEU A N 1
ATOM 867 C CA . LEU A 1 107 ? 11.180 -0.005 -15.753 1.00 92.94 107 LEU A CA 1
ATOM 868 C C . LEU A 1 107 ? 12.234 1.078 -15.945 1.00 92.94 107 LEU A C 1
ATOM 870 O O . LEU A 1 107 ? 11.977 2.241 -15.645 1.00 92.94 107 LEU A O 1
ATOM 874 N N . LYS A 1 108 ? 13.392 0.702 -16.472 1.00 91.62 108 LYS A N 1
ATOM 875 C CA . LYS A 1 108 ? 14.452 1.608 -16.914 1.00 91.62 108 LYS A CA 1
ATOM 876 C C . LYS A 1 108 ? 15.027 1.079 -18.221 1.00 91.62 108 LYS A C 1
ATOM 878 O O . LYS A 1 108 ? 15.181 -0.129 -18.369 1.00 91.62 108 LYS A O 1
ATOM 883 N N . LEU A 1 109 ? 15.382 1.968 -19.142 1.00 89.19 109 LEU A N 1
ATOM 884 C CA . LEU A 1 109 ? 16.107 1.585 -20.352 1.00 89.19 109 LEU A CA 1
ATOM 885 C C . LEU A 1 109 ? 17.609 1.512 -20.060 1.00 89.19 109 LEU A C 1
ATOM 887 O O . LEU A 1 109 ? 18.176 2.417 -19.438 1.00 89.19 109 LEU A O 1
ATOM 891 N N . ASN A 1 110 ? 18.250 0.422 -20.479 1.00 85.69 110 ASN A N 1
ATOM 892 C CA . ASN A 1 110 ? 19.707 0.319 -20.453 1.00 85.69 110 ASN A CA 1
ATOM 893 C C . ASN A 1 110 ? 20.340 1.060 -21.653 1.00 85.69 110 ASN A C 1
ATOM 895 O O . ASN A 1 110 ? 19.645 1.623 -22.496 1.00 85.69 110 ASN A O 1
ATOM 899 N N . ILE A 1 111 ? 21.674 1.044 -21.734 1.00 82.81 111 ILE A N 1
ATOM 900 C CA . ILE A 1 111 ? 22.448 1.698 -22.809 1.00 82.81 111 ILE A CA 1
ATOM 901 C C . ILE A 1 111 ? 22.105 1.122 -24.200 1.00 82.81 111 ILE A C 1
ATOM 903 O O . ILE A 1 111 ? 22.247 1.813 -25.202 1.00 82.81 111 ILE A O 1
ATOM 907 N N . ASN A 1 112 ? 21.603 -0.115 -24.254 1.00 87.50 112 ASN A N 1
ATOM 908 C CA . ASN A 1 112 ? 21.201 -0.812 -25.476 1.00 87.50 112 ASN A CA 1
ATOM 909 C C . ASN A 1 112 ? 19.702 -0.635 -25.800 1.00 87.50 112 ASN A C 1
ATOM 911 O O . ASN A 1 112 ? 19.181 -1.344 -26.658 1.00 87.50 112 ASN A O 1
ATOM 915 N N . ASN A 1 113 ? 18.998 0.276 -25.117 1.00 83.19 113 ASN A N 1
ATOM 916 C CA . ASN A 1 113 ? 17.546 0.480 -25.204 1.00 83.19 113 ASN A CA 1
ATOM 917 C C . ASN A 1 113 ? 16.691 -0.741 -24.808 1.00 83.19 113 ASN A C 1
ATOM 919 O O . ASN A 1 113 ? 15.524 -0.835 -25.187 1.00 83.19 113 ASN A O 1
ATOM 923 N N . GLU A 1 114 ? 17.227 -1.665 -24.015 1.00 87.25 114 GLU A N 1
ATOM 924 C CA . GLU A 1 114 ? 16.473 -2.803 -23.489 1.00 87.25 114 GLU A CA 1
ATOM 925 C C . GLU A 1 114 ? 15.790 -2.433 -22.165 1.00 87.25 114 GLU A C 1
ATOM 927 O O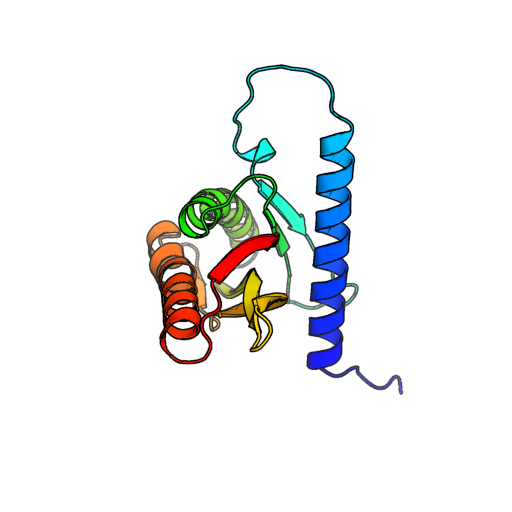 . GLU A 1 114 ? 16.367 -1.747 -21.312 1.00 87.25 114 GLU A O 1
ATOM 932 N N . GLU A 1 115 ? 14.558 -2.914 -21.976 1.00 90.00 115 GLU A N 1
ATOM 933 C CA . GLU A 1 115 ? 13.811 -2.730 -20.732 1.00 90.00 115 GLU A CA 1
ATOM 934 C C . GLU A 1 115 ? 14.398 -3.583 -19.603 1.00 90.00 115 GLU A C 1
ATOM 936 O O . GLU A 1 115 ? 14.305 -4.811 -19.604 1.00 90.00 115 GLU A O 1
ATOM 941 N N . VAL A 1 116 ? 14.915 -2.920 -18.574 1.00 91.62 116 VAL A N 1
ATOM 942 C CA . VAL A 1 116 ? 15.219 -3.538 -17.285 1.00 91.62 116 VAL A CA 1
ATOM 943 C C . VAL A 1 116 ? 14.033 -3.303 -16.363 1.00 91.62 116 VAL A C 1
ATOM 945 O O . VAL A 1 116 ? 13.684 -2.157 -16.081 1.00 91.62 116 VAL A O 1
ATOM 948 N N . VAL A 1 117 ? 13.414 -4.383 -15.884 1.00 93.00 117 VAL A N 1
ATOM 949 C CA . VAL A 1 117 ? 12.319 -4.327 -14.907 1.00 93.00 117 VAL A CA 1
ATOM 950 C C . VAL A 1 117 ? 12.824 -4.814 -13.559 1.00 93.00 117 VAL A C 1
ATOM 952 O O . VAL A 1 117 ? 13.414 -5.888 -13.472 1.00 93.00 117 VAL A O 1
ATOM 955 N N . ASP A 1 118 ? 12.562 -4.046 -12.506 1.00 92.25 118 ASP A N 1
ATOM 956 C CA . ASP A 1 118 ? 12.881 -4.445 -11.138 1.00 92.25 118 ASP A CA 1
ATOM 957 C C . ASP A 1 118 ? 11.777 -4.027 -10.165 1.00 92.25 118 ASP A C 1
ATOM 959 O O . ASP A 1 118 ? 11.059 -3.047 -10.381 1.00 92.25 118 ASP A O 1
ATOM 963 N N . VAL A 1 119 ? 11.638 -4.777 -9.074 1.00 92.19 119 VAL A N 1
ATOM 964 C CA . VAL A 1 119 ? 10.663 -4.479 -8.026 1.00 92.19 119 VAL A CA 1
ATOM 965 C C . VAL A 1 119 ? 11.311 -3.599 -6.969 1.00 92.19 119 VAL A C 1
ATOM 967 O O . VAL A 1 119 ? 12.268 -3.995 -6.303 1.00 92.19 119 VAL A O 1
ATOM 970 N N . LYS A 1 120 ? 10.748 -2.409 -6.765 1.00 92.69 120 LYS A N 1
ATOM 971 C CA . LYS A 1 120 ? 11.192 -1.461 -5.743 1.00 92.69 120 LYS A CA 1
ATOM 972 C C . LYS A 1 120 ? 10.175 -1.361 -4.616 1.00 92.69 120 LYS A C 1
ATOM 974 O O . LYS A 1 120 ? 8.969 -1.505 -4.824 1.00 92.69 120 LYS A O 1
ATOM 979 N N . TYR A 1 121 ? 10.695 -1.104 -3.418 1.00 92.94 121 TYR A N 1
ATOM 980 C CA . TYR A 1 121 ? 9.910 -1.015 -2.194 1.00 92.94 121 TYR A CA 1
ATOM 981 C C . TYR A 1 121 ? 10.157 0.305 -1.478 1.00 92.94 121 TYR A C 1
ATOM 983 O O . TYR A 1 121 ? 11.303 0.680 -1.227 1.00 92.94 121 TYR A O 1
ATOM 991 N N . PHE A 1 122 ? 9.078 0.960 -1.067 1.00 94.00 122 PHE A N 1
ATOM 992 C CA . PHE A 1 122 ? 9.117 2.251 -0.393 1.00 94.00 122 PHE A CA 1
ATOM 993 C C . PHE A 1 122 ? 8.490 2.123 0.991 1.00 94.00 122 PHE A C 1
ATOM 995 O O . PHE A 1 122 ? 7.275 2.021 1.146 1.00 94.00 122 PHE A O 1
ATOM 1002 N N . ASN A 1 123 ? 9.347 2.108 2.011 1.00 94.06 123 ASN A N 1
ATOM 1003 C CA . ASN A 1 123 ? 8.939 1.943 3.405 1.00 94.06 123 ASN A CA 1
ATOM 1004 C C . ASN A 1 123 ? 8.660 3.290 4.073 1.00 94.06 123 ASN A C 1
ATOM 1006 O O . ASN A 1 123 ? 9.437 4.235 3.920 1.00 94.06 123 ASN A O 1
ATOM 1010 N N . THR A 1 124 ? 7.628 3.367 4.904 1.00 95.62 124 THR A N 1
ATOM 1011 C CA . THR A 1 124 ? 7.384 4.506 5.796 1.00 95.62 124 THR A CA 1
ATOM 1012 C C . THR A 1 124 ? 7.946 4.235 7.193 1.00 95.62 124 THR A C 1
ATOM 1014 O O . THR A 1 124 ? 8.208 3.095 7.588 1.00 95.62 124 THR A O 1
ATOM 1017 N N . LYS A 1 125 ? 8.202 5.306 7.953 1.00 94.62 125 LYS A N 1
ATOM 1018 C CA . LYS A 1 125 ? 8.581 5.188 9.368 1.00 94.62 125 LYS A CA 1
ATOM 1019 C C . LYS A 1 125 ? 7.350 4.823 10.198 1.00 94.62 125 LYS A C 1
ATOM 1021 O O . LYS A 1 125 ? 6.229 5.137 9.813 1.00 94.62 125 LYS A O 1
ATOM 1026 N N . ASN A 1 126 ? 7.576 4.225 11.366 1.00 94.56 126 ASN A N 1
ATOM 1027 C CA . ASN A 1 126 ? 6.504 3.968 12.323 1.00 94.56 126 ASN A CA 1
ATOM 1028 C C . ASN A 1 126 ? 5.816 5.278 12.730 1.00 94.56 126 ASN A C 1
ATOM 1030 O O . ASN A 1 126 ? 6.486 6.208 13.180 1.00 94.56 126 ASN A O 1
ATOM 1034 N N . ALA A 1 127 ? 4.493 5.304 12.646 1.00 97.12 127 ALA A N 1
ATOM 1035 C CA . ALA A 1 127 ? 3.644 6.366 13.164 1.00 97.12 127 ALA A CA 1
ATOM 1036 C C . ALA A 1 127 ? 2.541 5.762 14.046 1.00 97.12 127 ALA A C 1
ATOM 1038 O O . ALA A 1 127 ? 2.124 4.615 13.861 1.00 97.12 127 ALA A O 1
ATOM 1039 N N . THR A 1 128 ? 2.122 6.497 15.070 1.00 97.38 128 THR A N 1
ATOM 1040 C CA . THR A 1 128 ? 1.153 6.021 16.065 1.00 97.38 128 THR A CA 1
ATOM 1041 C C . THR A 1 128 ? -0.276 6.310 15.643 1.00 97.38 128 THR A C 1
ATOM 1043 O O . THR A 1 128 ? -0.533 7.347 15.040 1.00 97.38 128 THR 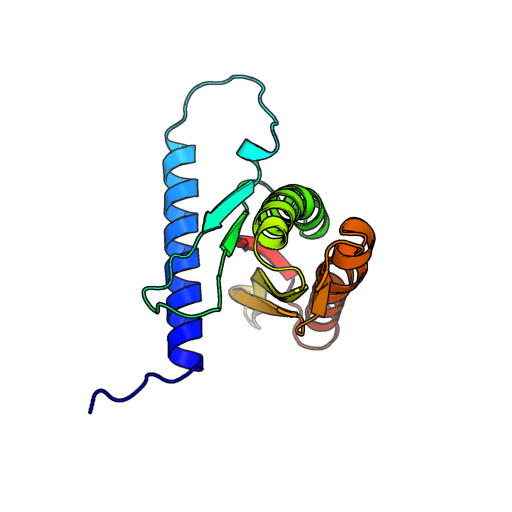A O 1
ATOM 1046 N N . ILE A 1 129 ? -1.193 5.414 15.999 1.00 97.81 129 ILE A N 1
ATOM 1047 C CA . ILE A 1 129 ? -2.637 5.595 15.838 1.00 97.81 129 ILE A CA 1
ATOM 1048 C C . ILE A 1 129 ? -3.323 5.181 17.139 1.00 97.81 129 ILE A C 1
ATOM 1050 O O . ILE A 1 129 ? -3.076 4.083 17.643 1.00 97.81 129 ILE A O 1
ATOM 1054 N N . ASP A 1 130 ? -4.205 6.038 17.637 1.00 96.75 130 ASP A N 1
ATOM 1055 C CA . ASP A 1 130 ? -5.103 5.783 18.763 1.00 96.75 130 ASP A CA 1
ATOM 1056 C C . ASP A 1 130 ? -6.581 5.941 18.356 1.00 96.75 130 ASP A C 1
ATOM 1058 O O . ASP A 1 130 ? -6.914 6.173 17.191 1.00 96.75 130 ASP A O 1
ATOM 1062 N N . VAL A 1 131 ? -7.481 5.791 19.330 1.00 94.12 131 VAL A N 1
ATOM 1063 C CA . VAL A 1 131 ? -8.940 5.866 19.140 1.00 94.12 131 VAL A CA 1
ATOM 1064 C C . VAL A 1 131 ? -9.416 7.258 18.690 1.00 94.12 131 VAL A C 1
ATOM 1066 O O . VAL A 1 131 ? -10.440 7.351 18.014 1.00 94.12 131 VAL A O 1
ATOM 1069 N N . GLY A 1 132 ? -8.692 8.328 19.033 1.00 95.50 132 GLY A N 1
ATOM 1070 C CA . GLY A 1 132 ? -9.018 9.711 18.663 1.00 95.50 132 GLY A CA 1
ATOM 1071 C C . GLY A 1 132 ? -8.402 10.168 17.337 1.00 95.50 132 GLY A C 1
ATOM 1072 O O . GLY A 1 132 ? -8.747 11.232 16.824 1.00 95.50 132 GLY A O 1
ATOM 1073 N N . THR A 1 133 ? -7.504 9.374 16.756 1.00 97.38 133 THR A N 1
ATOM 1074 C CA . THR A 1 133 ? -6.786 9.726 15.530 1.00 97.38 133 THR A CA 1
ATOM 1075 C C . THR A 1 133 ? -7.728 9.793 14.321 1.00 97.38 133 THR A C 1
ATOM 1077 O O . THR A 1 133 ? -8.417 8.826 13.984 1.00 97.38 133 THR A O 1
ATOM 1080 N N . ASN A 1 134 ? -7.710 10.910 13.583 1.00 97.94 134 ASN A N 1
ATOM 1081 C CA . ASN A 1 134 ? -8.391 10.993 12.290 1.00 97.94 134 ASN A CA 1
ATOM 1082 C C . ASN A 1 134 ? -7.637 10.149 11.251 1.00 97.94 134 ASN A C 1
ATOM 1084 O O . ASN A 1 134 ? -6.590 10.555 10.748 1.00 97.94 134 ASN A O 1
ATOM 1088 N N . PHE A 1 135 ? -8.186 8.982 10.903 1.00 97.56 135 PHE A N 1
ATOM 1089 C CA . PHE A 1 135 ? -7.516 8.049 9.994 1.00 97.56 135 PHE A CA 1
ATOM 1090 C C . PHE A 1 135 ? -7.243 8.623 8.605 1.00 97.56 135 PHE A C 1
ATOM 1092 O O . PHE A 1 135 ? -6.256 8.221 8.001 1.00 97.56 135 PHE A O 1
ATOM 1099 N N . LYS A 1 136 ? -8.092 9.519 8.086 1.00 98.00 136 LYS A N 1
ATOM 1100 C CA . LYS A 1 136 ? -7.918 10.069 6.734 1.00 98.00 136 LYS A CA 1
ATOM 1101 C C . LYS A 1 136 ? -6.698 10.983 6.687 1.00 98.00 136 LYS A C 1
ATOM 1103 O O . LYS A 1 136 ? -5.812 10.747 5.877 1.00 98.00 136 LYS A O 1
ATOM 1108 N N . ASN A 1 137 ? -6.630 11.952 7.600 1.00 98.25 137 ASN A N 1
ATOM 1109 C CA . ASN A 1 137 ? -5.480 12.854 7.702 1.00 98.25 137 ASN A CA 1
ATOM 1110 C C . ASN A 1 137 ? -4.213 12.052 7.999 1.00 98.25 137 ASN A C 1
ATOM 1112 O O . ASN A 1 137 ? -3.224 12.164 7.289 1.00 98.25 137 ASN A O 1
ATOM 1116 N N . TRP A 1 138 ? -4.289 11.135 8.969 1.00 98.38 138 TRP A N 1
ATOM 1117 C CA . TRP A 1 138 ? -3.151 10.291 9.308 1.00 98.38 138 TRP A CA 1
ATOM 1118 C C . TRP A 1 138 ? -2.638 9.491 8.106 1.00 98.38 138 TRP A C 1
ATOM 1120 O O . TRP A 1 138 ? -1.429 9.408 7.912 1.00 98.38 138 TRP A O 1
ATOM 1130 N N . PHE A 1 139 ? -3.529 8.897 7.305 1.00 98.31 139 PHE A N 1
ATOM 1131 C CA . PHE A 1 139 ? -3.143 8.090 6.148 1.00 98.31 139 PHE A CA 1
ATOM 1132 C C . PHE A 1 139 ? -2.571 8.947 5.018 1.00 98.31 139 PHE A C 1
ATOM 1134 O O . PHE A 1 139 ? -1.586 8.542 4.407 1.00 98.31 139 PHE A O 1
ATOM 1141 N N . ASN A 1 140 ? -3.123 10.135 4.777 1.00 98.25 140 ASN A N 1
ATOM 1142 C CA . ASN A 1 140 ? -2.554 11.072 3.812 1.00 98.25 140 ASN A CA 1
ATOM 1143 C C . ASN A 1 140 ? -1.112 11.436 4.204 1.00 98.25 140 ASN A C 1
ATOM 1145 O O . ASN A 1 140 ? -0.175 11.090 3.485 1.00 98.25 140 ASN A O 1
ATOM 1149 N N . ASP A 1 141 ? -0.931 11.964 5.416 1.00 97.94 141 ASP A N 1
ATOM 1150 C CA . ASP A 1 141 ? 0.352 12.499 5.881 1.00 97.94 141 ASP A CA 1
ATOM 1151 C C . ASP A 1 141 ? 1.419 11.405 6.080 1.00 97.94 141 ASP A C 1
ATOM 1153 O O . ASP A 1 141 ? 2.622 11.635 5.931 1.00 97.94 141 ASP A O 1
ATOM 1157 N N . ASN A 1 142 ? 1.012 10.197 6.494 1.00 98.00 142 ASN A N 1
ATOM 1158 C CA . ASN A 1 142 ? 1.947 9.127 6.861 1.00 98.00 142 ASN A CA 1
ATOM 1159 C C . ASN A 1 142 ? 2.111 8.037 5.809 1.00 98.00 142 ASN A C 1
ATOM 1161 O O . ASN A 1 142 ? 3.067 7.264 5.915 1.00 98.00 142 ASN A O 1
ATOM 1165 N N . VAL A 1 143 ? 1.217 7.960 4.826 1.00 98.00 143 VAL A N 1
ATOM 1166 C CA . VAL A 1 143 ? 1.238 6.916 3.799 1.00 98.00 143 VAL A CA 1
ATOM 1167 C C . VAL A 1 143 ? 1.289 7.542 2.416 1.00 98.00 143 VAL A C 1
ATOM 1169 O O . VAL A 1 143 ? 2.298 7.354 1.746 1.00 98.00 143 VAL A O 1
ATOM 1172 N N . ILE A 1 144 ? 0.263 8.296 2.007 1.00 98.12 144 ILE A N 1
ATOM 1173 C CA . ILE A 1 144 ? 0.165 8.823 0.636 1.00 98.12 144 ILE A CA 1
ATOM 1174 C C . ILE A 1 144 ? 1.328 9.758 0.326 1.00 98.12 144 ILE A C 1
ATOM 1176 O O . ILE A 1 144 ? 2.153 9.422 -0.521 1.00 98.12 144 ILE A O 1
ATOM 1180 N N . ASP A 1 145 ? 1.453 10.858 1.062 1.00 97.88 145 ASP A N 1
ATOM 1181 C CA . ASP A 1 145 ? 2.448 11.891 0.768 1.00 97.88 145 ASP A CA 1
ATOM 1182 C C . ASP A 1 145 ? 3.865 11.319 0.875 1.00 97.88 145 ASP A C 1
ATOM 1184 O O . ASP A 1 145 ? 4.716 11.522 0.016 1.00 97.88 145 ASP A O 1
ATOM 1188 N N . LYS A 1 146 ? 4.115 10.498 1.903 1.00 97.69 146 LYS A N 1
ATOM 1189 C CA . LYS A 1 146 ? 5.432 9.883 2.120 1.00 97.69 146 LYS A CA 1
ATOM 1190 C C . LYS A 1 146 ? 5.814 8.872 1.044 1.00 97.69 146 LYS A C 1
ATOM 1192 O O . LYS A 1 146 ? 7.002 8.750 0.759 1.00 97.69 146 LYS A O 1
ATOM 1197 N N . ILE A 1 147 ? 4.870 8.095 0.515 1.00 97.44 147 ILE A N 1
ATOM 1198 C CA . ILE A 1 147 ? 5.162 7.127 -0.549 1.00 97.44 147 ILE A CA 1
ATOM 1199 C C . ILE A 1 147 ? 5.344 7.859 -1.873 1.00 97.44 147 ILE A C 1
ATOM 1201 O O . ILE A 1 147 ? 6.346 7.617 -2.539 1.00 97.44 147 ILE A O 1
ATOM 1205 N N . LEU A 1 148 ? 4.427 8.765 -2.224 1.00 96.69 148 LEU A N 1
ATOM 1206 C CA . LEU A 1 148 ? 4.483 9.489 -3.492 1.00 96.69 148 LEU A CA 1
ATOM 1207 C C . LEU A 1 148 ? 5.744 10.348 -3.590 1.00 96.69 148 LEU A C 1
ATOM 1209 O O . LEU A 1 148 ? 6.471 10.204 -4.566 1.00 96.69 148 LEU A O 1
ATOM 1213 N N . ASN A 1 149 ? 6.093 11.098 -2.539 1.00 95.81 149 ASN A N 1
ATOM 1214 C CA . ASN A 1 149 ? 7.327 11.887 -2.528 1.00 95.81 149 ASN A CA 1
ATOM 1215 C C . ASN A 1 149 ? 8.566 10.998 -2.695 1.00 95.81 149 ASN A C 1
ATOM 1217 O O . ASN A 1 149 ? 9.474 11.331 -3.442 1.00 95.81 149 ASN A O 1
ATOM 1221 N N . LYS A 1 150 ? 8.613 9.827 -2.045 1.00 94.88 150 LYS A N 1
ATOM 1222 C CA . LYS A 1 150 ? 9.747 8.902 -2.208 1.00 94.88 150 LYS A CA 1
ATOM 1223 C C . LYS A 1 150 ? 9.828 8.294 -3.605 1.00 94.88 150 LYS A C 1
ATOM 1225 O O . LYS A 1 150 ? 10.925 7.991 -4.064 1.00 94.88 150 LYS A O 1
ATOM 1230 N N . MET A 1 151 ? 8.685 8.051 -4.244 1.00 93.44 151 MET A N 1
ATOM 1231 C CA . MET A 1 151 ? 8.634 7.559 -5.618 1.00 93.44 151 MET A CA 1
ATOM 1232 C C . MET A 1 151 ? 9.100 8.630 -6.603 1.00 93.44 151 MET A C 1
ATOM 1234 O O . MET A 1 151 ? 9.868 8.313 -7.507 1.00 93.44 151 MET A O 1
ATOM 1238 N N . GLU A 1 152 ? 8.671 9.876 -6.405 1.00 91.75 152 GLU A N 1
ATOM 1239 C CA . GLU A 1 152 ? 9.087 11.032 -7.200 1.00 91.75 152 GLU A CA 1
ATOM 1240 C C . GLU A 1 152 ? 10.589 11.285 -7.049 1.00 91.75 152 GLU A C 1
ATOM 1242 O O . GLU A 1 152 ? 11.313 11.262 -8.039 1.00 91.75 152 GLU A O 1
ATOM 1247 N N . GLU A 1 153 ? 11.098 11.349 -5.814 1.00 92.00 153 GLU A N 1
ATOM 1248 C CA . GLU A 1 153 ? 12.535 11.475 -5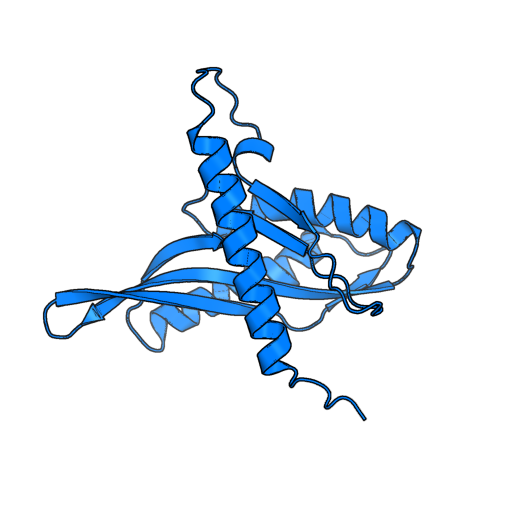.552 1.00 92.00 153 GLU A CA 1
ATOM 1249 C C . GLU A 1 153 ? 13.348 10.347 -6.200 1.00 92.00 153 GLU A C 1
ATOM 1251 O O . GLU A 1 153 ? 14.430 10.596 -6.725 1.00 92.00 153 GLU A O 1
ATOM 1256 N N . PHE A 1 154 ? 12.843 9.110 -6.184 1.00 90.75 154 PHE A N 1
ATOM 1257 C CA . PHE A 1 154 ? 13.506 7.970 -6.820 1.00 90.75 154 PHE A CA 1
ATOM 1258 C C . PHE A 1 154 ? 13.533 8.078 -8.351 1.00 90.75 154 PHE A C 1
ATOM 1260 O O . PHE A 1 154 ? 14.537 7.720 -8.975 1.00 90.75 154 PHE A O 1
ATOM 1267 N N . ALA A 1 155 ? 12.450 8.568 -8.956 1.00 86.44 155 ALA A N 1
ATOM 1268 C CA . ALA A 1 155 ? 12.368 8.777 -10.396 1.00 86.44 155 ALA A CA 1
ATOM 1269 C C . ALA A 1 155 ? 13.276 9.934 -10.853 1.00 86.44 155 ALA A C 1
ATOM 1271 O O . ALA A 1 155 ? 13.991 9.787 -11.847 1.00 86.44 155 ALA A O 1
ATOM 1272 N N . GLU A 1 156 ? 13.287 11.044 -10.106 1.00 83.25 156 GLU A N 1
ATOM 1273 C CA . GLU A 1 156 ? 14.016 12.273 -10.439 1.00 83.25 156 GLU A CA 1
ATOM 1274 C C . GLU A 1 156 ? 15.516 12.206 -10.139 1.00 83.25 156 GLU A C 1
ATOM 1276 O O . GLU A 1 156 ? 16.326 12.601 -10.976 1.00 83.25 156 GLU A O 1
ATOM 1281 N N . LYS A 1 157 ? 15.906 11.748 -8.940 1.00 71.50 157 LYS A N 1
ATOM 1282 C CA . LYS A 1 157 ? 17.278 11.952 -8.447 1.00 71.50 157 LYS A CA 1
ATOM 1283 C C . LYS A 1 157 ? 18.285 10.957 -9.004 1.00 71.50 157 LYS A C 1
ATOM 1285 O O . LYS A 1 157 ? 19.441 11.328 -9.165 1.00 71.50 157 LYS A O 1
ATOM 1290 N N . ASP A 1 158 ? 17.882 9.715 -9.286 1.00 57.94 158 ASP A N 1
ATOM 1291 C CA . ASP A 1 158 ? 18.882 8.643 -9.335 1.00 57.94 158 ASP A CA 1
ATOM 1292 C C . ASP A 1 158 ? 18.938 7.816 -10.611 1.00 57.94 158 ASP A C 1
ATOM 1294 O O . ASP A 1 158 ? 19.979 7.202 -10.862 1.00 57.94 158 ASP A O 1
ATOM 1298 N N . SER A 1 159 ? 17.862 7.659 -11.396 1.00 61.97 159 SER A N 1
ATOM 1299 C CA . SER A 1 159 ? 17.923 6.499 -12.295 1.00 61.97 159 SER A CA 1
ATOM 1300 C C . SER A 1 159 ? 16.989 6.384 -13.492 1.00 61.97 159 SER A C 1
ATOM 1302 O O . SER A 1 159 ? 17.132 5.387 -14.197 1.00 61.97 159 SER A O 1
ATOM 1304 N N . GLY A 1 160 ? 16.136 7.361 -13.810 1.00 80.81 160 GLY A N 1
ATOM 1305 C CA . GLY A 1 160 ? 15.297 7.283 -15.017 1.00 80.81 160 GLY A CA 1
ATOM 1306 C C . GLY A 1 160 ? 14.352 6.077 -15.010 1.00 80.81 160 GLY A C 1
ATOM 1307 O O . GLY A 1 160 ? 14.006 5.546 -16.064 1.00 80.81 160 GLY A O 1
ATOM 1308 N N . TRP A 1 161 ? 13.993 5.603 -13.812 1.00 90.62 161 TRP A N 1
ATOM 1309 C CA . TRP A 1 161 ? 12.991 4.562 -13.657 1.00 90.62 161 TRP A CA 1
ATOM 1310 C C . TRP A 1 161 ? 11.602 5.173 -13.747 1.00 90.62 161 TRP A C 1
ATOM 1312 O O . TRP A 1 161 ? 11.302 6.152 -13.067 1.00 90.62 161 TRP A O 1
ATOM 1322 N N . ALA A 1 162 ? 10.732 4.527 -14.508 1.00 91.75 162 ALA A N 1
ATOM 1323 C CA . ALA A 1 162 ? 9.311 4.820 -14.538 1.00 91.75 162 ALA A CA 1
ATOM 1324 C C . ALA A 1 162 ? 8.533 3.690 -13.861 1.00 91.75 162 ALA A C 1
ATOM 1326 O O . ALA A 1 162 ? 8.905 2.517 -13.943 1.00 91.75 162 ALA A O 1
ATOM 1327 N N . LEU A 1 163 ? 7.433 4.029 -13.191 1.00 93.88 163 LEU A N 1
ATOM 1328 C CA . LEU A 1 163 ? 6.535 3.027 -12.630 1.00 93.88 163 LEU A CA 1
ATOM 1329 C C . LEU A 1 163 ? 5.879 2.233 -13.771 1.00 93.88 163 LEU A C 1
ATOM 1331 O O . LEU A 1 163 ? 5.175 2.801 -14.601 1.00 93.88 163 LEU A O 1
ATOM 1335 N N . LYS A 1 164 ? 6.083 0.913 -13.787 1.00 93.50 164 LYS A N 1
ATOM 1336 C CA . LYS A 1 164 ? 5.449 -0.018 -14.733 1.00 93.50 164 LYS A CA 1
ATOM 1337 C C . LYS A 1 164 ? 4.144 -0.577 -14.178 1.00 93.50 164 LYS A C 1
ATOM 1339 O O . LYS A 1 164 ? 3.161 -0.698 -14.904 1.00 93.50 164 LYS A O 1
ATOM 1344 N N . LYS A 1 165 ? 4.135 -0.963 -12.896 1.00 94.31 165 LYS A N 1
ATOM 1345 C CA . LYS A 1 165 ? 2.985 -1.631 -12.273 1.00 94.31 165 LYS A CA 1
ATOM 1346 C C . LYS A 1 165 ? 2.967 -1.461 -10.760 1.00 94.31 165 LYS A C 1
ATOM 1348 O O . LYS A 1 165 ? 3.978 -1.657 -10.095 1.00 94.31 165 LYS A O 1
ATOM 1353 N N . VAL A 1 166 ? 1.787 -1.215 -10.199 1.00 95.31 166 VAL A N 1
ATOM 1354 C CA . VAL A 1 166 ? 1.561 -1.253 -8.747 1.00 95.31 166 VAL A CA 1
ATOM 1355 C C . VAL A 1 166 ? 1.330 -2.700 -8.292 1.00 95.31 166 VAL A C 1
ATOM 1357 O O . VAL A 1 166 ? 0.516 -3.422 -8.881 1.00 95.31 166 VAL A O 1
ATOM 1360 N N . LEU A 1 167 ? 2.027 -3.151 -7.246 1.00 93.62 167 LEU A N 1
ATOM 1361 C CA . LEU A 1 167 ? 1.902 -4.519 -6.731 1.00 93.62 167 LEU A CA 1
ATOM 1362 C C . LEU A 1 167 ? 1.015 -4.591 -5.486 1.00 93.62 167 LEU A C 1
ATOM 1364 O O . LEU A 1 167 ? 0.046 -5.359 -5.483 1.00 93.62 167 LEU A O 1
ATOM 1368 N N . SER A 1 168 ? 1.360 -3.823 -4.449 1.00 91.31 168 SER A N 1
ATOM 1369 C CA . SER A 1 168 ? 0.723 -3.857 -3.125 1.00 91.31 168 SER A CA 1
ATOM 1370 C C . SER A 1 168 ? 1.111 -2.683 -2.238 1.00 91.31 168 SER A C 1
ATOM 1372 O O . SER A 1 168 ? 2.262 -2.221 -2.408 1.00 91.31 168 SER A O 1
#

Secondary structure (DSSP, 8-state):
-PPPPPHHHHHHHHHHHHHHHHHHHHHHHHT---------HHHHEEEEEE--SS--S--EEEEEESS--SHHHHHHHHHHHHHHHHHHHHTT-SEEEE--EEEEEEEEE-TTS-EEEEEEEEEPPPEEEETT--HHHHHIIIIIHHHHHHHHHHIIIII--EEEEE--

Organism: Brassicogethes aeneus (NCBI:txid1431903)

Radius of gyration: 17.53 Å; chains: 1; bounding box: 44×36×48 Å

Sequence (168 aa):
MKKSESIGTKTHLITTIGHLKRYNVLINNLKHVGGGLKNKRSDRIKWEDLTTAFQSRVRTGIIINILHLDPLWFLNDAFFLFQARIKNILKKFSLIKVNTCFGGEFLKLNINNEEVVDVKYFNTKNATIDVGTNFKNWFNDNVIDKILNKMEEFAEKDSGWALKKVLS